Protein AF-A0A2C9TTA8-F1 (afdb_monomer)

Solvent-accessible surface area (backbone atoms only — not comparable to full-atom values): 4667 Å² total; per-residue (Å²): 51,64,45,74,52,74,46,78,54,98,91,46,77,38,34,37,40,28,36,81,87,73,45,64,31,29,38,53,62,39,78,94,70,78,42,78,54,42,64,60,50,58,69,73,55,50,72,72,42,56,59,51,71,42,64,47,78,61,75,36,76,90,76,72,39,57,20,31,50,68,46,76,42,78,54,78,83,126

pLDDT: mean 74.49, std 10.22, range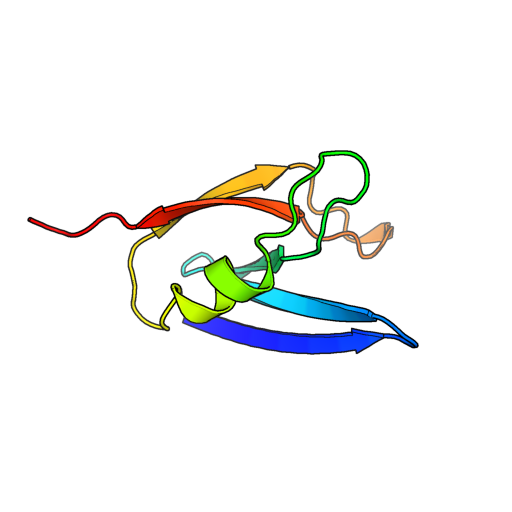 [41.56, 86.38]

Nearest PDB structures (foldseek):
  2wv6-assembly1_K  TM=6.971E-01  e=1.286E+00  Citrobacter freundii
  4bwg-assembly1_B  TM=6.413E-01  e=1.636E+00  Escherichia coli 98NK2
  4bwg-assembly2_I  TM=6.147E-01  e=1.540E+00  Escherichia coli 98NK2
  2wv6-assembly2_D  TM=5.941E-01  e=4.275E+00  Citrobacter freundii

Secondary structure (DSSP, 8-state):
--EEEEEEETTEEEEEEE-TTS-EEEE--BGGGTB--HHHHHHH--TT--EEEEEES--BTTTTBPPEEEEEEE----

Mean predicted aligned error: 7.46 Å

Structure (mmCIF, N/CA/C/O backbone):
data_AF-A0A2C9TTA8-F1
#
_entry.id   AF-A0A2C9TTA8-F1
#
loop_
_atom_site.group_PDB
_atom_site.id
_atom_site.type_symbol
_atom_site.label_atom_id
_atom_site.label_alt_id
_atom_site.label_comp_id
_atom_site.label_asym_id
_atom_site.label_entity_id
_atom_site.label_seq_id
_atom_site.pdbx_PDB_ins_code
_atom_site.Cartn_x
_atom_site.Cartn_y
_atom_site.Cartn_z
_atom_site.occupancy
_atom_site.B_iso_or_equiv
_atom_site.auth_seq_id
_atom_site.auth_comp_id
_atom_site.auth_asym_id
_atom_site.auth_atom_id
_atom_site.pdbx_PDB_model_num
ATOM 1 N N . ILE A 1 1 ? -7.720 -5.841 4.709 1.00 81.75 1 ILE A N 1
ATOM 2 C CA . ILE A 1 1 ? -6.886 -6.244 3.549 1.00 81.75 1 ILE A CA 1
ATOM 3 C C . ILE A 1 1 ? -7.572 -7.414 2.885 1.00 81.75 1 ILE A C 1
ATOM 5 O O . ILE A 1 1 ? -7.937 -8.343 3.597 1.00 81.75 1 ILE A O 1
ATOM 9 N N . THR A 1 2 ? -7.784 -7.349 1.578 1.00 83.88 2 THR A N 1
ATOM 10 C CA . THR A 1 2 ? -8.430 -8.417 0.799 1.00 83.88 2 THR A CA 1
ATOM 11 C C . THR A 1 2 ? -7.420 -9.294 0.085 1.00 83.88 2 THR A C 1
ATOM 13 O O . THR A 1 2 ? -7.629 -10.497 0.022 1.00 83.88 2 THR A O 1
ATOM 16 N N . ASP A 1 3 ? -6.315 -8.720 -0.386 1.00 85.06 3 ASP A N 1
ATOM 17 C CA . ASP A 1 3 ? -5.274 -9.462 -1.093 1.00 85.06 3 ASP A CA 1
ATOM 18 C C . ASP A 1 3 ? -3.908 -8.768 -0.955 1.00 85.06 3 ASP A C 1
ATOM 20 O O . ASP A 1 3 ? -3.830 -7.583 -0.607 1.00 85.06 3 ASP A O 1
ATOM 24 N N . LYS A 1 4 ? -2.823 -9.500 -1.209 1.00 84.50 4 LYS A N 1
ATOM 25 C CA . LYS A 1 4 ? -1.456 -8.974 -1.255 1.00 84.50 4 LYS A CA 1
ATOM 26 C C . LYS A 1 4 ? -0.625 -9.734 -2.282 1.00 84.50 4 LYS A C 1
ATOM 28 O O . LYS A 1 4 ? -0.616 -10.958 -2.289 1.00 84.50 4 LY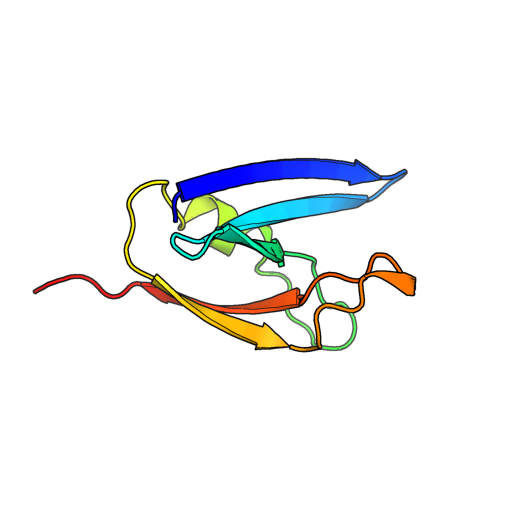S A O 1
ATOM 33 N N . TYR A 1 5 ? 0.130 -9.008 -3.097 1.00 82.62 5 TYR A N 1
ATOM 34 C CA . TYR A 1 5 ? 1.034 -9.604 -4.077 1.00 82.62 5 TYR A CA 1
ATOM 35 C C . TYR A 1 5 ? 2.294 -8.760 -4.235 1.00 82.62 5 TYR A C 1
ATOM 37 O O . TYR A 1 5 ? 2.298 -7.557 -3.983 1.00 82.62 5 TYR A O 1
ATOM 45 N N . ASN A 1 6 ? 3.386 -9.392 -4.638 1.00 80.38 6 ASN A N 1
ATOM 46 C CA . ASN A 1 6 ? 4.632 -8.729 -4.993 1.00 80.38 6 ASN A CA 1
ATOM 47 C C . ASN A 1 6 ? 4.828 -8.806 -6.507 1.00 80.38 6 ASN A C 1
ATOM 49 O O . ASN A 1 6 ? 4.551 -9.828 -7.133 1.00 80.38 6 ASN A O 1
ATOM 53 N N . LYS A 1 7 ? 5.301 -7.716 -7.103 1.00 77.88 7 LYS A N 1
ATOM 54 C CA . LYS A 1 7 ? 5.688 -7.666 -8.507 1.00 77.88 7 LYS A CA 1
ATOM 55 C C . LYS A 1 7 ? 7.159 -7.306 -8.575 1.00 77.88 7 LYS A C 1
ATOM 57 O O . LYS A 1 7 ? 7.563 -6.234 -8.135 1.00 77.88 7 LYS A O 1
ATOM 62 N N . ARG A 1 8 ? 7.944 -8.195 -9.168 1.00 68.25 8 ARG A N 1
ATOM 63 C CA . ARG A 1 8 ? 9.348 -7.927 -9.450 1.00 68.25 8 ARG A CA 1
ATOM 64 C C . ARG A 1 8 ? 9.439 -7.060 -10.700 1.00 68.25 8 ARG A C 1
ATOM 66 O O . ARG A 1 8 ? 8.911 -7.444 -11.745 1.00 68.25 8 ARG A O 1
ATOM 73 N N . GLN A 1 9 ? 10.056 -5.889 -10.589 1.00 65.00 9 GLN A N 1
ATOM 74 C CA . GLN A 1 9 ? 10.328 -5.021 -11.731 1.00 6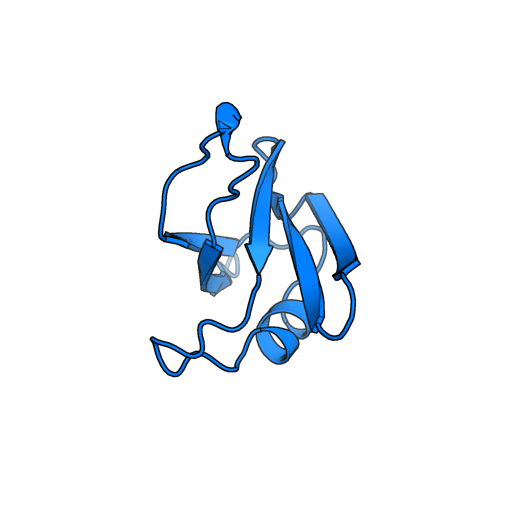5.00 9 GLN A CA 1
ATOM 75 C C . GLN A 1 9 ? 11.834 -4.744 -11.756 1.00 65.00 9 GLN A C 1
ATOM 77 O O . GLN A 1 9 ? 12.366 -4.067 -10.882 1.00 65.00 9 GLN A O 1
ATOM 82 N N . ASP A 1 10 ? 12.523 -5.341 -12.731 1.00 67.31 10 ASP A N 1
ATOM 83 C CA . ASP A 1 10 ? 13.985 -5.332 -12.854 1.00 67.31 10 ASP A CA 1
ATOM 84 C C . ASP A 1 10 ? 14.720 -5.806 -11.585 1.00 67.31 10 ASP A C 1
ATOM 86 O O . ASP A 1 10 ? 14.836 -7.010 -11.335 1.00 67.31 10 ASP A O 1
ATOM 90 N N . LYS A 1 11 ? 15.236 -4.855 -10.797 1.00 64.44 11 LYS A N 1
ATOM 91 C CA . LYS A 1 11 ? 16.110 -5.068 -9.635 1.00 64.44 11 LYS A CA 1
ATOM 92 C C . LYS A 1 11 ? 15.431 -4.764 -8.300 1.00 64.44 11 LYS A C 1
ATOM 94 O O . LYS A 1 11 ? 16.054 -4.980 -7.266 1.00 64.44 11 LYS A O 1
ATOM 99 N N . GLU A 1 12 ? 14.185 -4.297 -8.322 1.00 63.75 12 GLU A N 1
ATOM 100 C CA . GLU A 1 12 ? 13.430 -3.949 -7.121 1.00 63.75 12 GLU A CA 1
ATOM 101 C C . GLU A 1 12 ? 12.133 -4.763 -7.048 1.00 63.75 12 GLU A C 1
ATOM 103 O O . GLU A 1 12 ? 11.371 -4.888 -8.016 1.00 63.75 12 GLU A O 1
ATOM 108 N N . ASP A 1 13 ? 11.884 -5.344 -5.877 1.00 68.81 13 ASP A N 1
ATOM 109 C CA . ASP A 1 13 ? 10.615 -5.986 -5.564 1.00 68.81 13 ASP A CA 1
ATOM 110 C C . ASP A 1 13 ? 9.621 -4.916 -5.108 1.00 68.81 13 ASP A C 1
ATOM 112 O O . ASP A 1 13 ? 9.791 -4.286 -4.066 1.00 68.81 13 ASP A O 1
ATOM 116 N N . LYS A 1 14 ? 8.559 -4.707 -5.893 1.00 74.81 14 LYS A N 1
ATOM 117 C CA . LYS A 1 14 ? 7.458 -3.815 -5.525 1.00 74.81 14 LYS A CA 1
ATOM 118 C C . LYS A 1 14 ? 6.367 -4.613 -4.840 1.00 74.81 14 LYS A C 1
ATOM 120 O O . LYS A 1 14 ? 5.826 -5.564 -5.408 1.00 74.81 14 LYS A O 1
ATOM 125 N N . PHE A 1 15 ? 5.999 -4.215 -3.632 1.00 80.88 15 PHE A N 1
ATOM 126 C CA . PHE A 1 15 ? 4.898 -4.845 -2.916 1.00 80.88 15 PHE A CA 1
ATOM 127 C C . PHE A 1 15 ? 3.596 -4.107 -3.207 1.00 80.88 15 PHE A C 1
ATOM 129 O O . PHE A 1 15 ? 3.558 -2.884 -3.258 1.00 80.88 15 PHE A O 1
ATOM 136 N N . TYR A 1 16 ? 2.507 -4.846 -3.376 1.00 83.62 16 TYR A N 1
ATOM 137 C CA . TYR A 1 16 ? 1.172 -4.305 -3.588 1.00 83.62 16 TYR A CA 1
ATOM 138 C C . TYR A 1 16 ? 0.212 -4.893 -2.563 1.00 83.62 16 TYR A C 1
ATOM 140 O O . TYR A 1 16 ? 0.257 -6.083 -2.233 1.00 83.62 16 TYR A O 1
ATOM 148 N N . ILE A 1 17 ? -0.671 -4.041 -2.054 1.00 84.19 17 ILE A N 1
ATOM 149 C CA . ILE A 1 17 ? -1.701 -4.422 -1.091 1.00 84.19 17 ILE A CA 1
ATOM 150 C C . ILE A 1 17 ? -3.053 -4.014 -1.662 1.00 84.19 17 ILE A C 1
ATOM 152 O O . ILE A 1 17 ? -3.237 -2.882 -2.116 1.00 84.19 17 ILE A O 1
ATOM 156 N N . VAL A 1 18 ? -4.006 -4.940 -1.616 1.00 86.38 18 VAL A N 1
ATOM 157 C CA . VAL A 1 18 ? -5.390 -4.705 -2.015 1.00 86.38 18 VAL A CA 1
ATOM 158 C C . VAL A 1 18 ? -6.235 -4.504 -0.762 1.00 86.38 18 VAL A C 1
ATOM 160 O O . VAL A 1 18 ? -6.237 -5.305 0.182 1.00 86.38 18 VAL A O 1
ATOM 163 N N . LEU A 1 19 ? -6.932 -3.376 -0.736 1.00 83.06 19 LEU A N 1
ATOM 164 C CA . LEU A 1 19 ? -7.851 -3.005 0.329 1.00 83.06 19 LEU A CA 1
ATOM 165 C C . LEU A 1 19 ? -9.269 -3.520 0.042 1.00 83.06 19 LEU A C 1
ATOM 167 O O . LEU A 1 19 ? -9.607 -3.921 -1.073 1.00 83.06 19 LEU A O 1
ATOM 171 N N . ASP A 1 20 ? -10.111 -3.512 1.073 1.00 82.25 20 ASP A N 1
ATOM 172 C CA . ASP A 1 20 ? -11.513 -3.945 0.990 1.00 82.25 20 ASP A CA 1
ATOM 173 C C . ASP A 1 20 ? -12.332 -3.139 -0.022 1.00 82.25 20 ASP A C 1
ATOM 175 O O . ASP A 1 20 ? -13.145 -3.695 -0.756 1.00 82.25 20 ASP A O 1
ATOM 179 N N . ASN A 1 21 ? -12.033 -1.852 -0.152 1.00 81.38 21 ASN A N 1
ATOM 180 C CA . ASN A 1 21 ? -12.608 -0.949 -1.141 1.00 81.38 21 ASN A CA 1
ATOM 181 C C . ASN A 1 21 ? -12.069 -1.154 -2.579 1.00 81.38 21 ASN A C 1
ATOM 183 O O . ASN A 1 21 ? -12.235 -0.269 -3.418 1.00 81.38 21 ASN A O 1
ATOM 187 N N . LYS A 1 22 ? -11.406 -2.284 -2.876 1.00 79.19 22 LYS A N 1
ATOM 188 C CA . LYS A 1 22 ? -10.743 -2.594 -4.165 1.00 79.19 22 LYS A CA 1
ATOM 189 C C . LYS A 1 22 ? -9.646 -1.599 -4.567 1.00 79.19 22 LYS A C 1
ATOM 191 O O . LYS A 1 22 ? -9.226 -1.551 -5.727 1.00 79.19 22 LYS A O 1
ATOM 196 N N . GLN A 1 23 ? -9.165 -0.789 -3.630 1.00 81.94 23 GLN A N 1
ATOM 197 C CA . GLN A 1 23 ? -8.057 0.115 -3.878 1.00 81.94 23 GLN A CA 1
ATOM 198 C C . GLN A 1 23 ? -6.743 -0.653 -3.770 1.00 81.94 23 GLN A C 1
ATOM 200 O O . GLN A 1 23 ? -6.485 -1.340 -2.783 1.00 81.94 23 GLN A O 1
ATOM 205 N N . VAL A 1 24 ? -5.917 -0.518 -4.804 1.00 84.06 24 VAL A N 1
ATOM 206 C CA . VAL A 1 24 ? -4.561 -1.064 -4.836 1.00 84.06 24 VAL A CA 1
ATOM 207 C C . VAL A 1 24 ? -3.607 0.035 -4.404 1.00 84.06 24 VAL A C 1
ATOM 209 O O . VAL A 1 24 ? -3.660 1.149 -4.934 1.00 84.06 24 VAL A O 1
ATOM 212 N N . ILE A 1 25 ? -2.766 -0.281 -3.429 1.00 86.12 25 ILE A N 1
ATOM 213 C CA . ILE A 1 25 ? -1.734 0.614 -2.916 1.00 86.12 25 ILE A CA 1
ATOM 214 C C . ILE A 1 25 ? -0.370 -0.041 -3.114 1.00 86.12 25 ILE A C 1
ATOM 216 O O . ILE A 1 25 ? -0.222 -1.250 -2.928 1.00 86.12 25 ILE A O 1
ATOM 220 N N . GLU A 1 26 ? 0.616 0.759 -3.498 1.00 84.94 26 GLU A N 1
ATOM 221 C CA . GLU A 1 26 ? 1.987 0.294 -3.698 1.00 84.94 26 GLU A CA 1
ATOM 222 C C . GLU A 1 26 ? 2.776 0.476 -2.400 1.00 84.94 26 GLU A C 1
ATOM 224 O O . GLU A 1 26 ? 2.919 1.579 -1.890 1.00 84.94 26 GLU A O 1
ATOM 229 N N . ASN A 1 27 ? 3.276 -0.604 -1.824 1.00 76.62 27 ASN A N 1
ATOM 230 C CA . ASN A 1 27 ? 4.183 -0.593 -0.688 1.00 76.62 27 ASN A CA 1
ATOM 231 C C . ASN A 1 27 ? 5.629 -0.648 -1.206 1.00 76.62 27 ASN A C 1
ATOM 233 O O . ASN A 1 27 ? 6.234 -1.712 -1.278 1.00 76.62 27 ASN A O 1
ATOM 237 N N . SER A 1 28 ? 6.150 0.512 -1.610 1.00 69.12 28 SER A N 1
ATOM 238 C CA . SER A 1 28 ? 7.543 0.681 -2.041 1.00 69.12 28 SER A CA 1
ATOM 239 C C . SER A 1 28 ? 8.347 1.424 -0.976 1.00 69.12 28 SER A C 1
ATOM 241 O O . SER A 1 28 ? 7.816 2.311 -0.297 1.00 69.12 28 SER A O 1
ATOM 243 N N . ASP A 1 29 ? 9.634 1.096 -0.862 1.00 63.59 29 ASP A N 1
ATOM 244 C CA . ASP A 1 29 ? 10.572 1.851 -0.037 1.00 63.59 29 ASP A CA 1
ATOM 245 C C . ASP A 1 29 ? 10.745 3.255 -0.612 1.00 63.59 29 ASP A C 1
ATOM 247 O O . ASP A 1 29 ? 11.178 3.465 -1.746 1.00 63.59 29 ASP A O 1
ATOM 251 N N . LEU A 1 30 ? 10.358 4.254 0.175 1.00 64.31 30 LEU A N 1
ATOM 252 C CA . LEU A 1 30 ? 10.533 5.651 -0.189 1.00 64.31 30 LEU A CA 1
ATOM 253 C C . LEU A 1 30 ? 11.934 6.057 0.267 1.00 64.31 30 LEU A C 1
ATOM 255 O O . LEU A 1 30 ? 12.092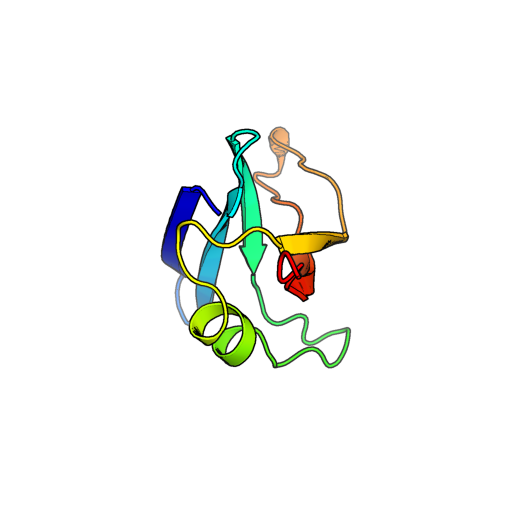 6.626 1.352 1.00 64.31 30 LEU A O 1
ATOM 259 N N . LEU A 1 31 ? 12.942 5.791 -0.572 1.00 47.69 31 LEU A N 1
ATOM 260 C CA . LEU A 1 31 ? 14.336 6.212 -0.348 1.00 47.69 31 LEU A CA 1
ATOM 261 C C . LEU A 1 31 ? 14.434 7.707 0.002 1.00 47.69 31 LEU A C 1
ATOM 263 O O . LEU A 1 31 ? 15.165 8.093 0.910 1.00 47.69 31 LEU A O 1
ATOM 267 N N . PHE A 1 32 ? 13.606 8.545 -0.629 1.00 47.06 32 PHE A N 1
ATOM 268 C CA . PHE A 1 32 ? 13.543 9.989 -0.372 1.00 47.06 32 PHE A CA 1
ATOM 269 C C . PHE A 1 32 ? 12.947 10.387 0.990 1.00 47.06 32 PHE A C 1
ATOM 271 O O . PHE A 1 32 ? 13.078 11.537 1.401 1.00 47.06 32 PHE A O 1
ATOM 278 N N . LYS A 1 33 ? 12.273 9.471 1.698 1.00 52.91 33 LYS A N 1
ATOM 279 C CA . LYS A 1 33 ? 11.639 9.739 3.003 1.00 52.91 33 LYS A CA 1
ATOM 280 C C . LYS A 1 33 ? 12.129 8.831 4.130 1.00 52.91 33 LYS A C 1
ATOM 282 O O . LYS A 1 33 ? 11.524 8.841 5.200 1.00 52.91 33 LYS A O 1
ATOM 287 N N . LYS A 1 34 ? 13.228 8.092 3.923 1.00 52.69 34 LYS A N 1
ATOM 288 C CA . LYS A 1 34 ? 13.864 7.250 4.955 1.00 52.69 34 LYS A CA 1
ATOM 289 C C . LYS A 1 34 ? 12.918 6.183 5.534 1.00 52.69 34 LYS A C 1
ATOM 291 O O . LYS A 1 34 ? 13.082 5.761 6.674 1.00 52.69 34 LYS A O 1
ATOM 296 N N . LYS A 1 35 ? 11.915 5.773 4.751 1.00 58.72 35 LYS A N 1
ATOM 297 C CA . LYS A 1 35 ? 10.953 4.733 5.112 1.00 58.72 35 LYS A CA 1
ATOM 298 C C . LYS A 1 35 ? 11.418 3.428 4.465 1.00 58.72 35 LYS A C 1
ATOM 300 O O . LYS A 1 35 ? 11.216 3.263 3.265 1.00 58.72 35 LYS A O 1
ATOM 305 N N . PHE A 1 36 ? 12.044 2.570 5.270 1.00 55.62 36 PHE A N 1
ATOM 306 C CA . PHE A 1 36 ? 12.617 1.276 4.865 1.00 55.62 36 PHE A CA 1
ATOM 307 C C . PHE A 1 36 ? 11.855 0.069 5.444 1.00 55.62 36 PHE A C 1
ATOM 309 O O . PHE A 1 36 ? 12.328 -1.062 5.407 1.00 55.62 36 PHE A O 1
ATOM 316 N N . ASP A 1 37 ? 10.668 0.301 6.008 1.00 66.19 37 ASP A N 1
ATOM 317 C CA . ASP A 1 37 ? 9.890 -0.741 6.685 1.00 66.19 37 ASP A CA 1
ATOM 318 C C . ASP A 1 37 ? 8.902 -1.447 5.738 1.00 66.19 37 ASP A C 1
ATOM 320 O O . ASP A 1 37 ? 7.891 -1.987 6.193 1.00 66.19 37 ASP A O 1
ATOM 324 N N . SER A 1 38 ? 9.112 -1.408 4.413 1.00 66.25 38 SER A N 1
ATOM 325 C CA . SER A 1 38 ? 8.183 -2.013 3.443 1.00 66.25 38 SER A CA 1
ATOM 326 C C . SER A 1 38 ? 8.004 -3.516 3.705 1.00 66.25 38 SER A C 1
ATOM 328 O O . SER A 1 38 ? 6.867 -3.997 3.771 1.00 66.25 38 SER A O 1
ATOM 330 N N 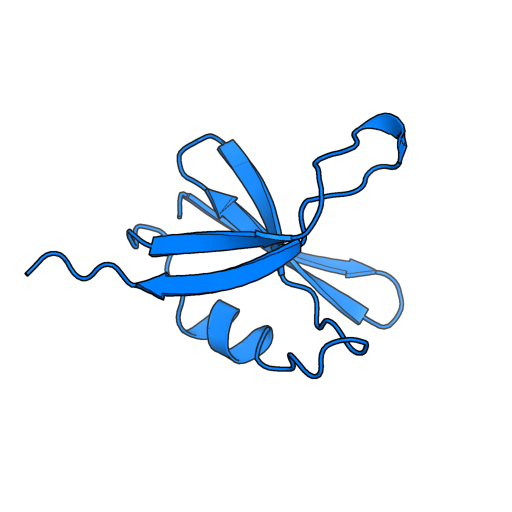. ALA A 1 39 ? 9.107 -4.226 3.959 1.00 66.94 39 ALA A N 1
ATOM 331 C CA . ALA A 1 39 ? 9.143 -5.653 4.264 1.00 66.94 39 ALA A CA 1
ATOM 332 C C . ALA A 1 39 ? 8.483 -5.976 5.614 1.00 66.94 39 ALA A C 1
ATOM 334 O O . ALA A 1 39 ? 7.654 -6.884 5.698 1.00 66.94 39 ALA A O 1
ATOM 335 N N . ASP A 1 40 ? 8.772 -5.187 6.650 1.00 69.62 40 ASP A N 1
ATOM 336 C CA . ASP A 1 40 ? 8.177 -5.353 7.979 1.00 69.62 40 ASP A CA 1
ATOM 337 C C . ASP A 1 40 ? 6.669 -5.101 7.965 1.00 69.62 40 ASP A C 1
ATOM 339 O O . ASP A 1 40 ? 5.894 -5.839 8.578 1.00 69.62 40 ASP A O 1
ATOM 343 N N . ILE A 1 41 ? 6.223 -4.084 7.228 1.00 73.31 41 ILE A N 1
ATOM 344 C CA . ILE A 1 41 ? 4.803 -3.819 7.016 1.00 73.31 41 ILE A CA 1
ATOM 345 C C . ILE A 1 41 ? 4.159 -4.993 6.273 1.00 73.31 41 ILE A C 1
ATOM 347 O O . ILE A 1 41 ? 3.125 -5.497 6.709 1.00 73.31 41 ILE A O 1
ATOM 351 N N . GLN A 1 42 ? 4.776 -5.481 5.198 1.00 71.56 42 GLN A N 1
ATOM 352 C CA . GLN A 1 42 ? 4.257 -6.615 4.433 1.00 71.56 42 GLN A CA 1
ATOM 353 C C . GLN A 1 42 ? 4.144 -7.896 5.284 1.00 71.56 42 GLN A C 1
ATOM 355 O O . GLN A 1 42 ? 3.189 -8.665 5.120 1.00 71.56 42 GLN A O 1
ATOM 360 N N . ALA A 1 43 ? 5.087 -8.115 6.207 1.00 73.94 43 ALA A N 1
ATOM 361 C CA . ALA A 1 43 ? 5.092 -9.237 7.142 1.00 73.94 43 ALA A CA 1
ATOM 362 C C . ALA A 1 43 ? 4.037 -9.087 8.253 1.00 73.94 43 ALA A C 1
ATOM 364 O O . ALA A 1 43 ? 3.344 -10.051 8.587 1.00 73.94 43 ALA A O 1
ATOM 365 N N . ARG A 1 44 ? 3.868 -7.875 8.803 1.00 74.81 44 ARG A N 1
ATOM 366 C CA . ARG A 1 44 ? 2.866 -7.571 9.843 1.00 74.81 44 ARG A CA 1
ATOM 367 C C . ARG A 1 44 ? 1.433 -7.647 9.326 1.00 74.81 44 ARG A C 1
ATOM 369 O O . ARG A 1 44 ? 0.523 -7.941 10.099 1.00 74.81 44 ARG A O 1
ATOM 376 N N . LEU A 1 45 ? 1.221 -7.362 8.044 1.00 76.81 45 LEU A N 1
ATOM 377 C CA . LEU A 1 45 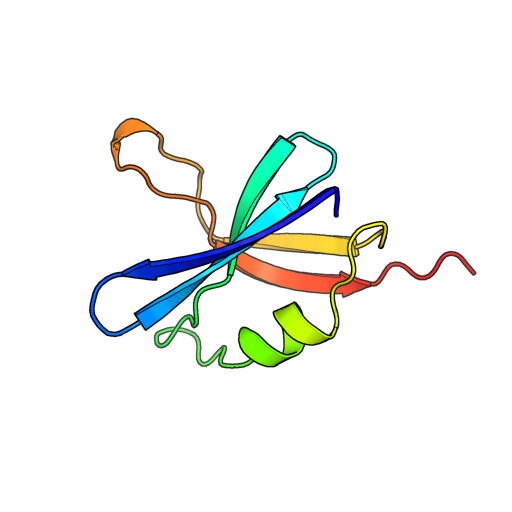? -0.098 -7.322 7.429 1.00 76.81 45 LEU A CA 1
ATOM 378 C C . LEU A 1 45 ? -0.562 -8.705 6.950 1.00 76.81 45 LEU A C 1
ATOM 380 O O . LEU A 1 45 ? 0.032 -9.332 6.062 1.00 76.81 45 LEU A O 1
ATOM 384 N N . LYS A 1 46 ? -1.692 -9.165 7.498 1.00 78.50 46 LYS A N 1
ATOM 385 C CA . LYS A 1 46 ? -2.374 -10.387 7.056 1.00 78.50 46 LYS A CA 1
ATOM 386 C C . LYS A 1 46 ? -3.653 -10.066 6.284 1.00 78.50 46 LYS A C 1
ATOM 388 O O . LYS A 1 46 ? -4.330 -9.069 6.540 1.00 78.50 46 LYS A O 1
ATOM 393 N N . VAL A 1 47 ? -3.985 -10.922 5.319 1.00 83.56 47 VAL A N 1
ATOM 394 C CA . VAL A 1 47 ? -5.287 -10.871 4.641 1.00 83.56 47 VAL A CA 1
ATOM 395 C C . VAL A 1 47 ? -6.377 -11.093 5.693 1.00 83.56 47 VAL A C 1
ATOM 397 O O . VAL A 1 47 ? -6.229 -11.943 6.566 1.00 83.56 47 VAL A O 1
ATOM 400 N N . GLY A 1 48 ? -7.428 -10.275 5.659 1.00 83.12 48 GLY A N 1
ATOM 401 C CA . GLY A 1 48 ? -8.471 -10.229 6.690 1.00 83.12 48 GLY A CA 1
ATOM 402 C C . GLY A 1 48 ? -8.246 -9.191 7.798 1.00 83.12 48 GLY A C 1
ATOM 403 O O . GLY A 1 48 ? -9.220 -8.779 8.427 1.00 83.12 48 GLY A O 1
ATOM 404 N N . ASP A 1 49 ? -7.024 -8.678 7.996 1.00 81.81 49 ASP A N 1
ATOM 405 C CA . ASP A 1 49 ? -6.786 -7.647 9.015 1.00 81.81 49 ASP A CA 1
ATOM 406 C C . ASP A 1 49 ? -7.481 -6.324 8.649 1.00 81.81 49 ASP A C 1
ATOM 408 O O . ASP A 1 49 ? -7.414 -5.838 7.506 1.00 81.81 49 ASP A O 1
ATOM 412 N N . LYS A 1 50 ? -8.110 -5.701 9.655 1.00 82.88 50 LYS A N 1
ATOM 413 C CA . LYS A 1 50 ? -8.586 -4.318 9.579 1.00 82.88 50 LYS A CA 1
ATOM 414 C C . LYS A 1 50 ? -7.451 -3.381 9.952 1.00 82.88 50 LYS A C 1
ATOM 416 O O . LYS A 1 50 ? -7.002 -3.325 11.095 1.00 82.88 50 LYS A O 1
ATOM 421 N N . VAL A 1 51 ? -6.988 -2.632 8.964 1.00 80.50 51 VAL A N 1
ATOM 422 C CA . VAL A 1 51 ? -5.884 -1.697 9.136 1.00 80.50 51 VAL A CA 1
ATOM 423 C C . VAL A 1 51 ? -6.260 -0.338 8.586 1.00 80.50 51 VAL A C 1
ATOM 425 O O . VAL A 1 51 ? -6.951 -0.222 7.576 1.00 80.50 51 VAL A O 1
ATOM 428 N N . LYS A 1 52 ? -5.790 0.702 9.263 1.00 82.12 52 LYS A N 1
ATOM 429 C CA . LYS A 1 52 ? -5.867 2.073 8.796 1.00 82.12 52 LYS A CA 1
ATOM 430 C C . LYS A 1 52 ? -4.573 2.382 8.064 1.00 82.12 52 LYS A C 1
ATOM 432 O O . LYS A 1 52 ? -3.523 2.549 8.680 1.00 82.12 52 LYS A O 1
ATOM 437 N N . VAL A 1 53 ? -4.658 2.413 6.745 1.00 78.88 53 VAL A N 1
ATOM 438 C CA . VAL A 1 53 ? -3.554 2.781 5.861 1.00 78.88 53 VAL A CA 1
ATOM 439 C C . VAL A 1 53 ? -3.642 4.263 5.515 1.00 78.88 53 VAL A C 1
ATOM 441 O O . VAL A 1 53 ? -4.705 4.770 5.166 1.00 78.88 53 VAL A O 1
ATOM 444 N N . LYS A 1 54 ? -2.517 4.964 5.617 1.00 83.44 54 LYS A N 1
ATOM 445 C CA . LYS A 1 54 ? -2.300 6.270 5.005 1.00 83.44 54 LYS A CA 1
ATOM 446 C C . LYS A 1 54 ? -1.455 6.062 3.768 1.00 83.44 54 LYS A C 1
ATOM 448 O O . LYS A 1 54 ? -0.397 5.439 3.839 1.00 83.44 54 LYS A O 1
ATOM 453 N N . THR A 1 55 ? -1.901 6.624 2.662 1.00 81.94 55 THR 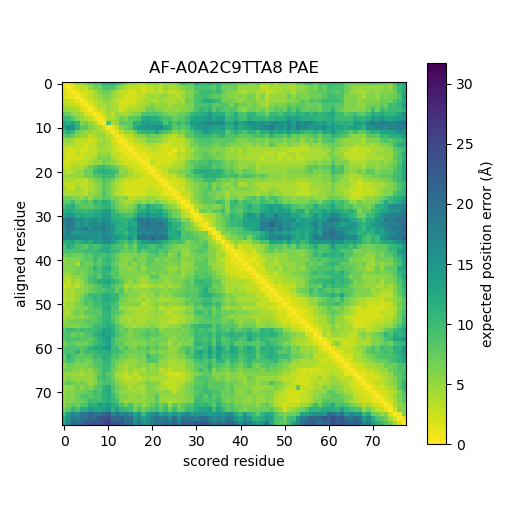A N 1
ATOM 454 C CA . THR A 1 55 ? -1.159 6.646 1.408 1.00 81.94 55 THR A CA 1
ATOM 455 C C . THR A 1 55 ? -0.699 8.059 1.089 1.00 81.94 55 THR A C 1
ATOM 457 O O . THR A 1 55 ? -1.341 9.028 1.491 1.00 81.94 55 THR A O 1
ATOM 460 N N . ILE A 1 56 ? 0.400 8.175 0.354 1.00 79.56 56 ILE A N 1
ATOM 461 C CA . ILE A 1 56 ? 0.878 9.425 -0.232 1.00 79.56 56 ILE A CA 1
ATOM 462 C C . ILE A 1 56 ? 0.773 9.323 -1.752 1.00 79.56 56 ILE A C 1
ATOM 464 O O . ILE A 1 56 ? 1.053 8.281 -2.343 1.00 79.56 56 ILE A O 1
ATOM 468 N N . GLY A 1 57 ? 0.396 10.437 -2.372 1.00 76.19 57 GLY A N 1
ATOM 469 C CA . GLY A 1 57 ? 0.176 10.522 -3.809 1.00 76.19 57 GLY A CA 1
ATOM 470 C C . GLY A 1 57 ? -1.256 10.173 -4.200 1.00 76.19 57 GLY A C 1
ATOM 471 O O . GLY A 1 57 ? -2.080 9.770 -3.378 1.00 76.19 57 GLY A O 1
ATOM 472 N N . TYR A 1 58 ? -1.542 10.363 -5.482 1.00 76.00 58 TYR A N 1
ATOM 473 C CA . TYR A 1 58 ? -2.850 10.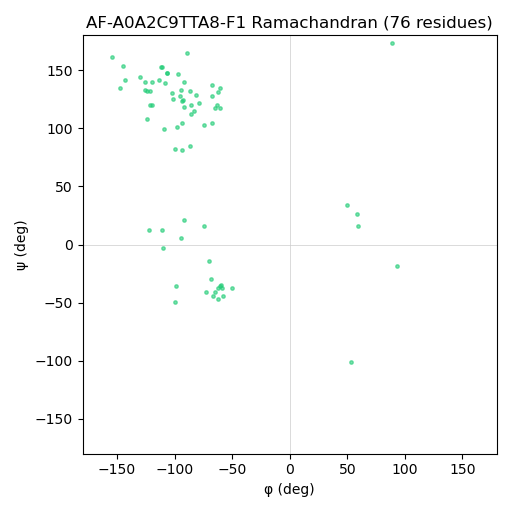120 -6.074 1.00 76.00 58 TYR A CA 1
ATOM 474 C C . TYR A 1 58 ? -2.779 8.935 -7.031 1.00 76.00 58 TYR A C 1
ATOM 476 O O . TYR A 1 58 ? -1.737 8.661 -7.624 1.00 76.00 58 TYR A O 1
ATOM 484 N N . ARG A 1 59 ? -3.909 8.244 -7.202 1.00 78.38 59 ARG A N 1
ATOM 485 C CA . ARG A 1 59 ? -4.052 7.218 -8.234 1.00 78.38 59 ARG A CA 1
ATOM 486 C C . ARG A 1 59 ? -4.200 7.905 -9.589 1.00 78.38 59 ARG A C 1
ATOM 488 O O . ARG A 1 59 ? -5.274 8.412 -9.902 1.00 78.38 59 ARG A O 1
ATOM 495 N N . ILE A 1 60 ? -3.133 7.914 -10.383 1.00 80.75 60 ILE A N 1
ATOM 496 C CA . ILE A 1 60 ? -3.131 8.501 -11.728 1.00 80.75 60 ILE A CA 1
ATOM 497 C C . ILE A 1 60 ? -3.060 7.360 -12.740 1.00 80.75 60 ILE A C 1
ATOM 499 O O . ILE A 1 60 ? -1.986 6.833 -13.024 1.00 80.75 60 ILE A O 1
ATOM 503 N N . HIS A 1 61 ? -4.215 6.991 -13.304 1.00 78.25 61 HIS A N 1
ATOM 504 C CA . HIS A 1 61 ? -4.313 5.907 -14.290 1.00 78.25 61 HIS A CA 1
ATOM 505 C C . HIS A 1 61 ? -3.456 6.158 -15.535 1.00 78.25 61 HIS A C 1
ATOM 507 O O . HIS A 1 61 ? -2.836 5.228 -16.037 1.00 78.25 61 HIS A O 1
ATOM 513 N N . PHE A 1 62 ? -3.376 7.410 -15.994 1.00 80.25 62 PHE A N 1
ATOM 514 C CA . PHE A 1 62 ? -2.617 7.780 -17.191 1.00 80.25 62 PHE A CA 1
ATOM 515 C C . PHE A 1 62 ? -1.113 7.492 -17.064 1.00 80.25 62 PHE A C 1
ATOM 517 O O . PHE A 1 62 ? -0.488 7.038 -18.013 1.00 80.25 62 PHE A O 1
ATOM 524 N N . LEU A 1 63 ? -0.545 7.705 -15.874 1.00 78.69 63 LEU A N 1
ATOM 525 C CA . LEU A 1 63 ? 0.871 7.456 -15.590 1.00 78.69 63 LEU A CA 1
ATOM 526 C C . LEU A 1 63 ? 1.117 6.063 -14.995 1.00 78.69 63 LEU A C 1
ATOM 528 O O . LEU A 1 63 ? 2.234 5.768 -14.582 1.00 78.69 63 LEU A O 1
ATOM 532 N N . ASN A 1 64 ? 0.078 5.221 -14.909 1.00 72.44 64 ASN A N 1
ATOM 533 C CA . ASN A 1 64 ? 0.114 3.939 -14.202 1.00 72.44 64 ASN A CA 1
ATOM 534 C C . ASN A 1 64 ? 0.694 4.072 -12.774 1.00 72.44 64 ASN A C 1
ATOM 536 O O . ASN A 1 64 ? 1.398 3.189 -12.286 1.00 72.44 64 ASN A O 1
ATOM 540 N N . LEU A 1 65 ? 0.425 5.214 -12.126 1.00 76.62 65 LEU A N 1
ATOM 541 C CA . LEU A 1 65 ? 0.920 5.543 -10.794 1.00 76.62 65 LEU A CA 1
ATOM 542 C C . LEU A 1 65 ? -0.114 5.145 -9.750 1.00 76.62 65 LEU A C 1
ATOM 544 O O . LEU A 1 65 ? -1.263 5.607 -9.757 1.00 76.62 65 LEU A O 1
ATOM 548 N N . TYR A 1 66 ? 0.335 4.313 -8.822 1.00 81.81 66 TYR A N 1
ATOM 549 C CA . TYR A 1 66 ? -0.445 3.887 -7.677 1.00 81.81 66 TYR A CA 1
ATOM 550 C C . TYR A 1 66 ? -0.093 4.744 -6.460 1.00 81.81 66 TYR A C 1
ATOM 552 O O . TYR A 1 66 ? 1.053 5.171 -6.307 1.00 81.81 66 TYR A O 1
ATOM 560 N N . PRO A 1 67 ? -1.067 5.011 -5.576 1.00 84.56 67 PRO A N 1
ATOM 561 C CA . PRO A 1 67 ? -0.787 5.679 -4.317 1.00 84.56 67 PRO A CA 1
ATOM 562 C C . PRO A 1 67 ? 0.158 4.809 -3.481 1.00 84.56 67 PRO A C 1
ATOM 564 O O . PRO A 1 67 ? -0.082 3.611 -3.300 1.00 84.56 67 PRO A O 1
ATOM 567 N N . VAL A 1 68 ? 1.222 5.420 -2.962 1.00 81.38 68 VAL A N 1
ATOM 568 C CA . VAL A 1 68 ? 2.256 4.709 -2.209 1.00 81.38 68 VAL A CA 1
ATOM 569 C C . VAL A 1 68 ? 1.845 4.623 -0.745 1.00 81.38 68 VAL A C 1
ATOM 571 O O . VAL A 1 68 ? 1.440 5.617 -0.138 1.00 81.38 68 VAL A O 1
ATOM 574 N N . LEU A 1 69 ? 1.941 3.439 -0.149 1.00 80.94 69 LEU A N 1
ATOM 575 C CA . LEU A 1 69 ? 1.680 3.219 1.262 1.00 80.94 69 LEU A CA 1
ATOM 576 C C . LEU A 1 69 ? 2.685 4.012 2.096 1.00 80.94 69 LEU A C 1
ATOM 578 O O . LEU A 1 69 ? 3.888 3.770 2.059 1.00 80.94 69 LEU A O 1
ATOM 582 N N . TYR A 1 70 ? 2.186 4.921 2.923 1.00 75.75 70 TYR A N 1
ATOM 583 C CA . TYR A 1 70 ? 3.002 5.753 3.798 1.00 75.75 70 TYR A CA 1
ATOM 584 C C . TYR A 1 70 ? 3.032 5.237 5.232 1.00 75.75 70 TYR A C 1
ATOM 586 O O . TYR A 1 70 ? 4.102 5.054 5.790 1.00 75.75 70 TYR A O 1
ATOM 594 N N . GLU A 1 71 ? 1.880 4.939 5.818 1.00 75.31 71 GLU A N 1
ATOM 595 C CA . GLU A 1 71 ? 1.787 4.468 7.200 1.00 75.31 71 GLU A CA 1
ATOM 596 C C . GLU A 1 71 ? 0.673 3.436 7.271 1.00 75.31 71 GLU A C 1
ATOM 598 O O . GLU A 1 71 ? -0.367 3.603 6.639 1.00 75.31 71 GLU A O 1
ATOM 603 N N . VAL A 1 72 ? 0.864 2.376 8.047 1.00 76.88 72 VAL A N 1
ATOM 604 C CA . VAL A 1 72 ? -0.218 1.453 8.363 1.00 76.88 72 VAL A CA 1
ATOM 605 C C . VAL A 1 72 ? -0.333 1.305 9.867 1.00 76.88 72 VAL A C 1
ATOM 607 O O . VAL A 1 72 ? 0.659 1.134 10.570 1.00 76.88 72 VAL A O 1
ATOM 610 N N . LYS A 1 73 ? -1.560 1.391 10.369 1.00 79.62 73 LYS A N 1
ATOM 611 C CA . LYS A 1 73 ? -1.891 1.158 11.772 1.00 79.62 73 LYS A CA 1
ATOM 612 C C . LYS A 1 73 ? -2.895 0.029 11.841 1.00 79.62 73 LYS A C 1
ATOM 614 O O . LYS A 1 73 ? -3.978 0.133 11.266 1.00 79.62 73 LYS A O 1
ATOM 619 N N . LYS A 1 74 ? -2.539 -1.056 12.524 1.00 75.31 74 LYS A N 1
ATOM 620 C CA . LYS A 1 74 ? -3.486 -2.133 12.794 1.00 75.31 74 LYS A CA 1
ATOM 621 C C . LYS A 1 74 ? -4.552 -1.605 13.748 1.00 75.31 74 LYS A C 1
ATOM 623 O O . LYS A 1 74 ? -4.226 -0.984 14.756 1.00 75.31 74 LYS A O 1
ATOM 628 N N . VAL A 1 75 ? -5.815 -1.774 13.374 1.00 77.00 75 VAL A N 1
ATOM 629 C CA . VAL A 1 75 ? -6.940 -1.434 14.240 1.00 77.00 75 VAL A CA 1
ATOM 630 C C . VAL A 1 75 ? -7.380 -2.754 14.847 1.00 77.00 75 VAL A C 1
ATOM 632 O O . VAL A 1 75 ? -8.263 -3.421 14.311 1.00 77.00 75 VAL A O 1
ATOM 635 N N . ASP A 1 76 ? -6.696 -3.181 15.908 1.00 60.00 76 ASP A N 1
ATOM 636 C CA . ASP A 1 76 ? -7.169 -4.315 16.692 1.00 60.00 76 ASP A CA 1
ATOM 637 C C . ASP A 1 76 ? -8.551 -3.949 17.240 1.00 60.00 76 ASP A C 1
ATOM 639 O O . ASP A 1 76 ? -8.723 -2.948 17.944 1.00 60.00 76 ASP A O 1
ATOM 643 N N . LYS A 1 77 ? -9.568 -4.714 16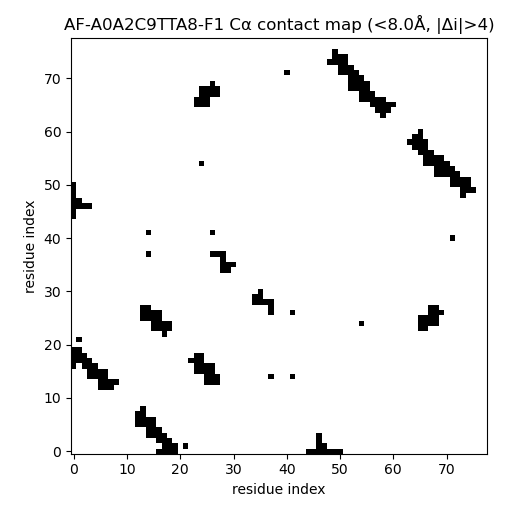.831 1.00 51.78 77 LYS A N 1
ATOM 644 C CA . LYS A 1 77 ? -10.876 -4.649 17.477 1.00 51.78 77 LYS A CA 1
ATOM 645 C C . LYS A 1 77 ? -10.673 -5.210 18.881 1.00 51.78 77 LYS A C 1
ATOM 647 O O . LYS A 1 77 ? -10.478 -6.412 19.026 1.00 51.78 77 LYS A O 1
ATOM 652 N N . LYS A 1 78 ? -10.638 -4.302 19.853 1.00 41.56 78 LYS A N 1
ATOM 653 C CA . LYS A 1 78 ? -10.694 -4.603 21.281 1.00 41.56 78 LYS A CA 1
ATOM 654 C C . LYS A 1 78 ? -11.974 -5.364 21.619 1.00 41.56 78 LYS A C 1
ATOM 656 O O . LYS A 1 78 ? -12.996 -5.092 20.944 1.00 41.56 78 LYS A O 1
#

Sequence (78 aa):
ITDKYNKRQDKEDKFYIVLDNKQVIENSDLLFKKKFDSADIQARLKVGDKVKVKTIGYRIHFLNLYPVLYEVKKVDKK

Organism: Staphylococcus aureus (NCBI:txid1280)

Foldseek 3Di:
DADKDWDDDPPDIWIWDADPVRAIAILDQPPVVNRPCSVVVVVPDDHVFDKDWDWADDCDVVVNDGTHTDDIGGPPPD

Radius of gyration: 12.33 Å; Cα contacts (8 Å, |Δi|>4): 131; chains: 1; bounding box: 29×21×38 Å